Protein AF-A0A257N6X8-F1 (afdb_monomer_lite)

Secondary structure (DSSP, 8-state):
------EEEEE-TTT--EEEEEEETTEEEEEESSHHHHHHHHHHHHHHHHHTT--TT--TT---------------------GGG------

pLDDT: mean 75.34, std 17.33, range [40.25, 95.38]

Radius of gyration: 22.38 Å; chains: 1; bounding box: 27×47×53 Å

Foldseek 3Di:
DDDDQQKDWDQDPVPRDIFIWGADPVGIDDRDPDSVVNVVVVVVVVVVCVVVVVPVPPPPPDPPPPPPDPDDDPPDPDPPPDPPPPPDDDD

Structure (mmCIF, N/CA/C/O backbone):
data_AF-A0A257N6X8-F1
#
_entry.id   AF-A0A257N6X8-F1
#
loop_
_atom_site.group_PDB
_atom_site.id
_atom_site.type_symbol
_atom_site.label_atom_id
_atom_site.label_alt_id
_atom_site.label_comp_id
_atom_site.label_asym_id
_atom_site.label_entity_id
_atom_site.label_seq_id
_atom_site.pdbx_PDB_ins_code
_atom_site.Cartn_x
_atom_site.Cartn_y
_atom_site.Cartn_z
_atom_site.occupancy
_atom_site.B_iso_or_equiv
_atom_site.auth_seq_id
_atom_site.auth_comp_id
_atom_site.auth_asym_id
_atom_site.auth_atom_id
_atom_site.pdbx_PDB_model_num
ATOM 1 N N . MET A 1 1 ? -6.314 5.849 -20.010 1.00 53.34 1 MET A N 1
ATOM 2 C CA . MET A 1 1 ? -5.387 4.927 -19.319 1.00 53.34 1 MET A CA 1
ATOM 3 C C . MET A 1 1 ? -6.126 4.410 -18.099 1.00 53.34 1 MET A C 1
ATOM 5 O O . MET A 1 1 ? -6.666 5.232 -17.377 1.00 53.34 1 MET A O 1
ATOM 9 N N . PHE A 1 2 ? -6.279 3.094 -17.935 1.00 47.25 2 PHE A N 1
ATOM 10 C CA . PHE A 1 2 ? -6.982 2.543 -16.771 1.00 47.25 2 PHE A CA 1
ATOM 11 C C . PHE A 1 2 ? -6.079 2.674 -15.542 1.00 47.25 2 PHE A C 1
ATOM 13 O O . PHE A 1 2 ? -5.025 2.041 -15.480 1.00 47.25 2 PHE A O 1
ATOM 20 N N . GLU A 1 3 ? -6.468 3.519 -14.592 1.00 60.84 3 GLU A N 1
ATOM 21 C CA . GLU A 1 3 ? -5.836 3.580 -13.278 1.00 60.84 3 GLU A CA 1
ATOM 22 C C . GLU A 1 3 ? -6.438 2.479 -12.412 1.00 60.84 3 GLU A C 1
ATOM 24 O O . GLU A 1 3 ? -7.605 2.521 -12.031 1.00 60.84 3 GLU A O 1
ATOM 29 N N . ILE A 1 4 ? -5.648 1.441 -12.155 1.00 75.56 4 ILE A N 1
ATOM 30 C CA . ILE A 1 4 ? -6.006 0.421 -11.172 1.00 75.56 4 ILE A CA 1
ATOM 31 C C . ILE A 1 4 ? -5.681 1.006 -9.800 1.00 75.56 4 ILE A C 1
ATOM 33 O O . ILE A 1 4 ? -4.517 1.339 -9.556 1.00 75.56 4 ILE A O 1
ATOM 37 N N . ASP A 1 5 ? -6.681 1.114 -8.917 1.00 83.38 5 ASP A N 1
ATOM 38 C CA . ASP A 1 5 ? -6.440 1.477 -7.517 1.00 83.38 5 ASP A CA 1
ATOM 39 C C . ASP A 1 5 ? -5.616 0.353 -6.874 1.00 83.38 5 ASP A C 1
ATOM 41 O O . ASP A 1 5 ? -6.065 -0.786 -6.733 1.00 83.38 5 ASP A O 1
ATOM 45 N N . ARG A 1 6 ? -4.354 0.662 -6.569 1.00 91.19 6 ARG A N 1
ATOM 46 C CA . ARG A 1 6 ? -3.413 -0.274 -5.942 1.00 91.19 6 ARG A CA 1
ATOM 47 C C . ARG A 1 6 ? -3.512 -0.244 -4.428 1.00 91.19 6 ARG A C 1
ATOM 49 O O . ARG A 1 6 ? -2.783 -0.984 -3.778 1.00 91.19 6 ARG A O 1
ATOM 56 N N . ILE A 1 7 ? -4.360 0.611 -3.872 1.00 94.75 7 ILE A N 1
ATOM 57 C CA . ILE A 1 7 ? -4.483 0.812 -2.439 1.00 94.75 7 ILE A CA 1
ATOM 58 C C . ILE A 1 7 ? -5.759 0.138 -1.972 1.00 94.75 7 ILE A C 1
ATOM 60 O O . ILE A 1 7 ? -6.839 0.358 -2.514 1.00 94.75 7 ILE A O 1
ATOM 64 N N . PHE A 1 8 ? -5.642 -0.671 -0.932 1.00 94.31 8 PHE A N 1
ATOM 65 C CA . PHE A 1 8 ? -6.774 -1.369 -0.346 1.00 94.31 8 PHE A CA 1
ATOM 66 C C . PHE A 1 8 ? -6.676 -1.343 1.175 1.00 94.31 8 PHE A C 1
ATOM 68 O O . PHE A 1 8 ? -5.638 -1.008 1.746 1.00 94.31 8 PHE A O 1
ATOM 75 N N . CYS A 1 9 ? -7.780 -1.665 1.838 1.00 94.25 9 CYS A N 1
ATOM 76 C CA . CYS A 1 9 ? -7.816 -1.799 3.281 1.00 94.25 9 CYS A CA 1
ATOM 77 C C . CYS A 1 9 ? -8.306 -3.188 3.674 1.00 94.25 9 CYS A C 1
ATOM 79 O O . CYS A 1 9 ? -9.154 -3.781 3.008 1.00 94.25 9 CYS A O 1
ATOM 81 N N . GLN A 1 10 ? -7.746 -3.704 4.759 1.00 93.94 10 GLN A N 1
ATOM 82 C CA . GLN A 1 10 ? -8.109 -4.991 5.325 1.00 93.94 10 GLN A CA 1
ATOM 83 C C . GLN A 1 10 ? -8.271 -4.833 6.831 1.00 93.94 10 GLN A C 1
ATOM 85 O O . GLN A 1 10 ? -7.533 -4.090 7.479 1.00 93.94 10 GLN A O 1
ATOM 90 N N . ARG A 1 11 ? -9.261 -5.526 7.391 1.00 93.25 11 ARG A N 1
ATOM 91 C CA . ARG A 1 11 ? -9.420 -5.603 8.838 1.00 93.25 11 ARG A CA 1
ATOM 92 C C . ARG A 1 11 ? -8.399 -6.586 9.399 1.00 93.25 11 ARG A C 1
ATOM 94 O O . ARG A 1 11 ? -8.303 -7.709 8.915 1.00 93.25 11 ARG A O 1
ATOM 101 N N . CYS A 1 12 ? -7.663 -6.169 10.417 1.00 89.88 12 CYS A N 1
ATOM 102 C CA . CYS A 1 12 ? -6.732 -7.039 11.117 1.00 89.88 12 CYS A CA 1
ATOM 103 C C . CYS A 1 12 ? -7.480 -7.898 12.137 1.00 89.88 12 CYS A C 1
ATOM 105 O O . CYS A 1 12 ? -8.158 -7.368 13.017 1.00 89.88 12 CYS A O 1
ATOM 107 N N . ASP A 1 13 ? -7.327 -9.220 12.062 1.00 90.31 13 ASP A N 1
ATOM 108 C CA . ASP A 1 13 ? -8.016 -10.153 12.967 1.00 90.31 13 ASP A CA 1
ATOM 109 C C . ASP A 1 13 ? -7.521 -10.050 14.418 1.00 90.31 13 ASP A C 1
ATOM 111 O O . ASP A 1 13 ? -8.241 -10.398 15.351 1.00 90.31 13 ASP A O 1
ATOM 115 N N . LYS A 1 14 ? -6.296 -9.546 14.625 1.00 90.19 14 LYS A N 1
ATOM 116 C CA . LYS A 1 14 ? -5.684 -9.411 15.957 1.00 90.19 14 LYS A CA 1
ATOM 117 C C . LYS A 1 14 ? -6.123 -8.145 16.684 1.00 90.19 14 LYS A C 1
ATOM 119 O O . LYS A 1 14 ? -6.410 -8.188 17.874 1.00 90.19 14 LYS A O 1
ATOM 124 N N . THR A 1 15 ? -6.125 -7.011 15.986 1.00 88.56 15 THR A N 1
ATOM 125 C CA . THR A 1 15 ? -6.430 -5.695 16.575 1.00 88.56 15 THR A CA 1
ATOM 126 C C . THR A 1 15 ? -7.879 -5.278 16.336 1.00 88.56 15 THR A C 1
ATOM 128 O O . THR A 1 15 ? -8.387 -4.385 17.008 1.00 88.56 15 THR A O 1
ATOM 131 N N . GLY A 1 16 ? -8.553 -5.901 15.367 1.00 90.94 16 GLY A N 1
ATOM 132 C CA . GLY A 1 16 ? -9.890 -5.532 14.918 1.00 90.94 16 GLY A CA 1
ATOM 133 C C . GLY A 1 16 ? -9.944 -4.225 14.123 1.00 90.94 16 GLY A C 1
ATOM 134 O O . GLY A 1 16 ? -11.042 -3.839 13.709 1.00 90.94 16 GLY A O 1
ATOM 135 N N . LEU A 1 17 ? -8.805 -3.557 13.909 1.00 89.81 17 LEU A N 1
ATOM 136 C CA . LEU A 1 17 ? -8.705 -2.260 13.244 1.00 89.81 17 LEU A CA 1
ATOM 137 C C . LEU A 1 17 ? -8.621 -2.407 11.722 1.00 89.81 17 LEU A C 1
ATOM 139 O O . LEU A 1 17 ? -8.179 -3.431 11.201 1.00 89.81 17 LEU A O 1
ATOM 143 N N . MET A 1 18 ? -9.055 -1.362 11.016 1.00 92.88 18 MET A N 1
ATOM 144 C CA . MET A 1 18 ? -8.873 -1.244 9.570 1.00 92.88 18 MET A CA 1
ATOM 145 C C . MET A 1 18 ? -7.463 -0.743 9.274 1.00 92.88 18 MET A C 1
ATOM 147 O O . MET A 1 18 ? -7.094 0.358 9.680 1.00 92.88 18 MET A O 1
ATOM 151 N N . GLU A 1 19 ? -6.702 -1.540 8.540 1.00 94.38 19 GLU A N 1
ATOM 152 C CA . GLU A 1 19 ? -5.332 -1.246 8.137 1.00 94.38 19 GLU A CA 1
ATOM 153 C C . GLU A 1 19 ? -5.272 -1.033 6.625 1.00 94.38 19 GLU A C 1
ATOM 155 O O . GLU A 1 19 ? -6.027 -1.645 5.865 1.00 94.38 19 GLU A O 1
ATOM 160 N N . TRP A 1 20 ? -4.385 -0.144 6.184 1.00 95.38 20 TRP A N 1
ATOM 161 C CA . TRP A 1 20 ? -4.216 0.196 4.775 1.00 95.38 20 TRP A CA 1
ATOM 162 C C . TRP A 1 20 ? -2.974 -0.457 4.190 1.00 95.38 20 TRP A C 1
ATOM 164 O O . TRP A 1 20 ? -1.942 -0.559 4.845 1.00 95.38 20 TRP A O 1
ATOM 174 N N . TYR A 1 21 ? -3.066 -0.854 2.932 1.00 95.19 21 TYR A N 1
ATOM 175 C CA . TYR A 1 21 ? -2.024 -1.567 2.212 1.00 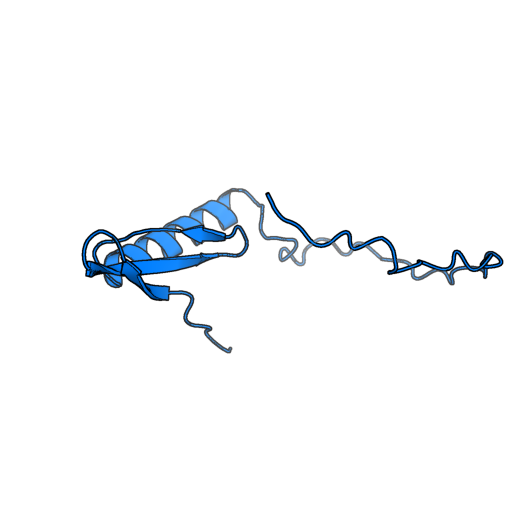95.19 21 TYR A CA 1
ATOM 176 C C . TYR A 1 21 ? -1.950 -1.053 0.779 1.00 95.19 21 TYR A C 1
ATOM 178 O O . TYR A 1 21 ? -2.940 -0.544 0.246 1.00 95.19 21 TYR A O 1
ATOM 186 N N . PHE A 1 22 ? -0.800 -1.222 0.131 1.00 95.00 22 PHE A N 1
ATOM 187 C CA . PHE A 1 22 ? -0.712 -1.083 -1.319 1.00 95.00 22 PHE A CA 1
ATOM 188 C C . PHE A 1 22 ? -0.149 -2.347 -1.966 1.00 95.00 22 PHE A C 1
ATOM 190 O O . PHE A 1 22 ? 0.684 -3.047 -1.394 1.00 95.00 22 PHE A O 1
ATOM 197 N N . ASN A 1 23 ? -0.618 -2.638 -3.175 1.00 92.88 23 ASN A N 1
ATOM 198 C CA . ASN A 1 23 ? -0.176 -3.758 -3.988 1.00 92.88 23 ASN A CA 1
ATOM 199 C C . ASN A 1 23 ? 0.820 -3.272 -5.049 1.00 92.88 23 ASN A C 1
ATOM 201 O O . ASN A 1 23 ? 0.483 -2.460 -5.917 1.00 92.88 23 ASN A O 1
ATOM 205 N N . ALA A 1 24 ? 2.044 -3.779 -4.986 1.00 89.81 24 ALA A N 1
ATOM 206 C CA . ALA A 1 24 ? 3.058 -3.607 -6.014 1.00 89.81 24 ALA A CA 1
ATOM 207 C C . ALA A 1 24 ? 3.393 -4.962 -6.653 1.00 89.81 24 ALA A C 1
ATOM 209 O O . ALA A 1 24 ? 2.942 -6.016 -6.212 1.00 89.81 24 ALA A O 1
ATOM 210 N N . ARG A 1 25 ? 4.187 -4.955 -7.727 1.00 83.62 25 ARG A N 1
ATOM 211 C CA . ARG A 1 25 ? 4.543 -6.193 -8.443 1.00 83.62 25 ARG A CA 1
ATOM 212 C C . ARG A 1 25 ? 5.299 -7.173 -7.540 1.00 83.62 25 ARG A C 1
ATOM 214 O O . ARG A 1 25 ? 5.198 -8.382 -7.709 1.00 83.62 25 ARG A O 1
ATOM 221 N N . GLU A 1 26 ? 6.066 -6.628 -6.612 1.00 85.81 26 GLU A N 1
ATOM 222 C CA . GLU A 1 26 ? 6.910 -7.328 -5.656 1.00 85.81 26 GLU A CA 1
ATOM 223 C C . GLU A 1 26 ? 6.114 -7.909 -4.486 1.00 85.81 26 GLU A C 1
ATOM 225 O O . GLU A 1 26 ? 6.634 -8.743 -3.751 1.00 85.81 26 GLU A O 1
ATOM 230 N N . GLY A 1 27 ? 4.858 -7.487 -4.324 1.00 91.25 27 GLY A N 1
ATOM 231 C CA . GLY A 1 27 ? 3.969 -7.955 -3.277 1.00 91.25 27 GLY A CA 1
ATOM 232 C C . GLY A 1 27 ? 3.157 -6.834 -2.639 1.00 91.25 27 GLY A C 1
ATOM 233 O O . GLY A 1 27 ? 3.088 -5.703 -3.125 1.00 91.25 27 GLY A O 1
ATOM 234 N N . ILE A 1 28 ? 2.532 -7.185 -1.521 1.00 94.50 28 ILE A N 1
ATOM 235 C CA . ILE A 1 28 ? 1.712 -6.287 -0.712 1.00 94.50 28 ILE A CA 1
ATOM 236 C C . ILE A 1 28 ? 2.592 -5.628 0.351 1.00 94.50 28 ILE A C 1
ATOM 238 O O . ILE A 1 28 ? 3.334 -6.310 1.057 1.00 94.50 28 ILE A O 1
ATOM 242 N N . PHE A 1 29 ? 2.465 -4.311 0.490 1.00 94.25 29 PHE A N 1
ATOM 243 C CA . PHE A 1 29 ? 3.181 -3.503 1.473 1.00 94.25 29 PHE A CA 1
ATOM 244 C C . PHE A 1 29 ? 2.204 -2.855 2.458 1.00 94.25 29 PHE A C 1
ATOM 246 O O . PHE A 1 29 ? 1.111 -2.430 2.076 1.00 94.25 29 PHE A O 1
ATOM 253 N N . GLY A 1 30 ? 2.609 -2.781 3.725 1.00 93.00 30 GLY A N 1
ATOM 254 C CA . GLY A 1 30 ? 1.811 -2.292 4.850 1.00 93.00 30 GLY A CA 1
ATOM 255 C C . GLY A 1 30 ? 2.075 -3.119 6.117 1.00 93.00 30 GLY A C 1
ATOM 256 O O . GLY A 1 30 ? 2.993 -3.946 6.116 1.00 93.00 30 GLY A O 1
ATOM 257 N N . PRO A 1 31 ? 1.291 -2.930 7.191 1.00 93.50 31 PRO A N 1
ATOM 258 C CA . PRO A 1 31 ? 0.125 -2.047 7.295 1.00 93.50 31 PRO A CA 1
ATOM 259 C C . PRO A 1 31 ? 0.474 -0.563 7.474 1.00 93.50 31 PRO A C 1
ATOM 261 O O . PRO A 1 31 ? 1.432 -0.201 8.153 1.00 93.50 31 PRO A O 1
ATOM 264 N N . TYR A 1 32 ? -0.369 0.304 6.919 1.00 93.69 32 TYR A N 1
ATOM 265 C CA . TYR A 1 32 ? -0.344 1.753 7.094 1.00 93.69 32 TYR A CA 1
ATOM 266 C C . TYR A 1 32 ? -1.574 2.227 7.865 1.00 93.69 32 TYR A C 1
ATOM 268 O O . TYR A 1 32 ? -2.671 1.680 7.740 1.00 93.69 32 TYR A O 1
ATOM 276 N N . VAL A 1 33 ? -1.400 3.305 8.630 1.00 90.06 33 VAL A N 1
ATOM 277 C CA . VAL A 1 33 ? -2.456 3.865 9.490 1.00 90.06 33 VAL A CA 1
ATOM 278 C C . VAL A 1 33 ? -3.588 4.498 8.673 1.00 90.06 33 VAL A C 1
ATOM 280 O O . VAL A 1 33 ? -4.741 4.493 9.091 1.00 90.06 33 VAL A O 1
ATOM 283 N N . SER A 1 34 ? -3.284 5.054 7.497 1.00 93.50 34 SER A N 1
ATOM 284 C CA . SER A 1 34 ? -4.268 5.754 6.664 1.00 93.50 34 SER A CA 1
ATOM 285 C C . SER A 1 34 ? -4.033 5.534 5.173 1.00 93.50 34 SER A C 1
ATOM 287 O O . SER A 1 34 ? -2.900 5.298 4.745 1.00 93.50 34 SER A O 1
ATOM 289 N N . LYS A 1 35 ? -5.097 5.710 4.372 1.00 92.56 35 LYS A N 1
ATOM 290 C CA . LYS A 1 35 ? -5.025 5.675 2.902 1.00 92.56 35 LYS A CA 1
ATOM 291 C C . LYS A 1 35 ? -3.969 6.645 2.369 1.00 92.56 35 LYS A C 1
ATOM 293 O O . LYS A 1 35 ? -3.186 6.276 1.507 1.00 92.56 35 LYS A O 1
ATOM 298 N N . ILE A 1 36 ? -3.910 7.856 2.930 1.00 94.06 36 ILE A N 1
ATOM 299 C CA . ILE A 1 36 ? -2.975 8.915 2.518 1.00 94.06 36 ILE A CA 1
ATOM 300 C C . ILE A 1 36 ? -1.522 8.467 2.706 1.00 94.06 36 ILE A C 1
ATOM 302 O O . ILE A 1 36 ? -0.676 8.736 1.857 1.00 94.06 36 ILE A O 1
ATOM 306 N N . MET A 1 37 ? -1.227 7.774 3.807 1.00 93.69 37 MET A N 1
ATOM 307 C CA . MET A 1 37 ? 0.117 7.265 4.071 1.00 93.69 37 MET A CA 1
ATOM 308 C C . MET A 1 37 ? 0.494 6.155 3.083 1.00 93.69 37 MET A C 1
ATOM 310 O O . MET A 1 37 ? 1.575 6.207 2.508 1.00 93.69 37 MET A O 1
ATOM 314 N N . ALA A 1 38 ? -0.425 5.221 2.815 1.00 93.75 38 ALA A N 1
ATOM 315 C CA . ALA A 1 38 ? -0.222 4.179 1.808 1.00 93.75 38 ALA A CA 1
ATOM 316 C C . ALA A 1 38 ? -0.020 4.760 0.394 1.00 93.75 38 ALA A C 1
ATOM 318 O O . ALA A 1 38 ? 0.830 4.274 -0.347 1.00 93.75 38 ALA A O 1
ATOM 319 N N . SER A 1 39 ? -0.749 5.826 0.033 1.00 93.00 39 SER A N 1
ATOM 320 C CA . SER A 1 39 ? -0.568 6.548 -1.236 1.00 93.00 39 SER A CA 1
ATOM 321 C C . SER A 1 39 ? 0.824 7.159 -1.362 1.00 93.00 39 SER A C 1
ATOM 323 O O . SER A 1 39 ? 1.496 6.932 -2.364 1.00 93.00 39 SER A O 1
ATOM 325 N N . LYS A 1 40 ? 1.276 7.894 -0.340 1.00 94.81 40 LYS A N 1
ATOM 326 C CA . LYS A 1 40 ? 2.599 8.535 -0.351 1.00 94.81 40 LYS A CA 1
ATOM 327 C C . LYS A 1 40 ? 3.728 7.512 -0.444 1.00 94.81 40 LYS A C 1
ATOM 329 O O . LYS A 1 40 ? 4.669 7.702 -1.204 1.00 94.81 40 LYS A O 1
ATOM 334 N N . GLU A 1 41 ? 3.626 6.415 0.300 1.00 93.81 41 GLU A N 1
ATOM 335 C CA . GLU A 1 41 ? 4.626 5.345 0.250 1.00 93.81 41 GLU A CA 1
ATOM 336 C C . GLU A 1 41 ? 4.646 4.641 -1.111 1.00 93.81 41 GLU A C 1
ATOM 338 O O . GLU A 1 41 ? 5.720 4.331 -1.623 1.00 93.81 41 GLU A O 1
ATOM 343 N N . LEU A 1 42 ? 3.485 4.455 -1.750 1.00 92.00 42 LEU A N 1
ATOM 344 C CA . LEU A 1 42 ? 3.413 3.938 -3.116 1.00 92.00 42 LEU A CA 1
ATOM 345 C C . LEU A 1 42 ? 4.095 4.880 -4.123 1.00 92.00 42 LEU A C 1
ATOM 347 O O . LEU A 1 42 ? 4.821 4.405 -4.996 1.00 92.00 42 LEU A O 1
ATOM 351 N N . GLU A 1 43 ? 3.895 6.194 -4.012 1.00 91.81 43 GLU A N 1
ATOM 352 C CA . GLU A 1 43 ? 4.560 7.189 -4.870 1.00 91.81 43 GLU A CA 1
ATOM 353 C C . GLU A 1 43 ? 6.085 7.128 -4.714 1.00 91.81 43 GLU A C 1
ATOM 355 O O . GLU A 1 43 ? 6.803 6.958 -5.703 1.00 91.81 43 GLU A O 1
ATOM 360 N N . VAL A 1 44 ? 6.576 7.145 -3.470 1.00 92.56 44 VAL A N 1
ATOM 361 C CA . VAL A 1 44 ? 8.010 7.021 -3.156 1.00 92.56 44 VAL A CA 1
ATOM 362 C C . VAL A 1 44 ? 8.577 5.692 -3.661 1.00 92.56 44 VAL A C 1
ATOM 364 O O . VAL A 1 44 ? 9.692 5.642 -4.186 1.00 92.56 44 VAL A O 1
ATOM 367 N N . PHE A 1 45 ? 7.819 4.601 -3.533 1.00 90.19 45 PHE A N 1
ATOM 368 C CA 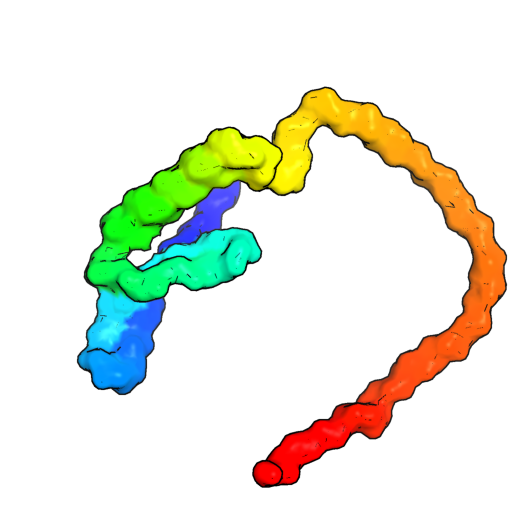. PHE A 1 45 ? 8.219 3.292 -4.041 1.00 90.19 45 PHE A CA 1
ATOM 369 C C . PHE A 1 45 ? 8.387 3.307 -5.565 1.00 90.19 45 PHE A C 1
ATOM 371 O O . PHE A 1 45 ? 9.391 2.814 -6.084 1.00 90.19 45 PHE A O 1
ATOM 378 N N . VAL A 1 46 ? 7.435 3.907 -6.285 1.00 87.56 46 VAL A N 1
ATOM 379 C CA . VAL A 1 46 ? 7.492 4.048 -7.746 1.00 87.56 46 VAL A CA 1
ATOM 380 C C . VAL A 1 46 ? 8.688 4.899 -8.170 1.00 87.56 46 VAL A C 1
ATOM 382 O O . VAL A 1 46 ? 9.408 4.510 -9.089 1.00 87.56 46 VAL A O 1
ATOM 385 N N . GLU A 1 47 ? 8.938 6.028 -7.508 1.00 88.56 47 GLU A N 1
ATOM 386 C CA . GLU A 1 47 ? 10.098 6.879 -7.797 1.00 88.56 47 GLU A CA 1
ATOM 387 C C . GLU A 1 47 ? 11.420 6.144 -7.574 1.00 88.56 47 GLU A C 1
ATOM 389 O O . GLU A 1 47 ? 12.298 6.164 -8.440 1.00 88.56 47 GLU A O 1
ATOM 394 N N . ARG A 1 48 ? 11.545 5.421 -6.454 1.00 87.62 48 ARG A N 1
ATOM 395 C CA . ARG A 1 48 ? 12.740 4.627 -6.150 1.00 87.62 48 ARG A CA 1
ATOM 396 C C . ARG A 1 48 ? 12.994 3.561 -7.214 1.00 87.62 48 ARG A C 1
ATOM 398 O O . ARG A 1 48 ? 14.134 3.388 -7.637 1.00 87.62 48 ARG A O 1
ATOM 405 N N . ARG A 1 49 ? 11.946 2.869 -7.670 1.00 82.56 49 ARG A N 1
ATOM 406 C CA . ARG A 1 49 ? 12.060 1.836 -8.712 1.00 82.56 49 ARG A CA 1
ATOM 407 C C . ARG A 1 49 ? 12.478 2.405 -10.064 1.00 82.56 49 ARG A C 1
ATOM 409 O O . ARG A 1 49 ? 13.345 1.817 -10.704 1.00 82.56 49 ARG A O 1
ATOM 416 N N . LYS A 1 50 ? 11.952 3.575 -10.445 1.00 82.00 50 LYS A N 1
ATOM 417 C CA . LYS A 1 50 ? 12.405 4.308 -11.641 1.00 82.00 50 LYS A CA 1
ATOM 418 C C . LYS A 1 50 ? 13.893 4.660 -11.554 1.00 82.00 50 LYS A C 1
ATOM 420 O O . LYS A 1 50 ? 14.634 4.427 -12.500 1.00 82.00 50 LYS A O 1
ATOM 425 N N . LEU A 1 51 ? 14.343 5.165 -10.402 1.00 82.19 51 LEU A N 1
ATOM 426 C CA . LEU A 1 51 ? 15.750 5.516 -10.158 1.00 82.19 51 LEU A CA 1
ATOM 427 C C . LEU A 1 51 ? 16.691 4.308 -10.211 1.00 82.19 51 LEU A C 1
ATOM 429 O O . LEU A 1 51 ? 17.812 4.426 -10.692 1.00 82.19 51 LEU A O 1
ATOM 433 N N . SER A 1 52 ? 16.252 3.144 -9.729 1.00 79.12 52 SER A N 1
ATOM 434 C CA . SER A 1 52 ? 17.060 1.919 -9.760 1.00 79.12 52 SER A CA 1
ATOM 435 C C . SER A 1 52 ? 17.229 1.316 -11.162 1.00 79.12 52 SER A C 1
ATOM 437 O O . SER A 1 52 ? 17.942 0.325 -11.297 1.00 79.12 52 SER A O 1
ATOM 439 N N . GLY A 1 53 ? 16.594 1.873 -12.203 1.00 66.50 53 GLY A N 1
ATOM 440 C CA . GLY A 1 53 ? 16.658 1.336 -13.569 1.00 66.50 53 GLY A CA 1
ATOM 441 C C . GLY A 1 53 ? 15.960 -0.018 -13.729 1.00 66.50 53 GLY A C 1
ATOM 442 O O . GLY A 1 53 ? 16.050 -0.654 -14.778 1.00 66.50 53 GLY A O 1
ATOM 443 N N . ASP A 1 54 ? 15.235 -0.456 -12.700 1.00 63.72 54 ASP A N 1
ATOM 444 C CA . ASP A 1 54 ? 14.443 -1.680 -12.690 1.00 63.72 54 ASP A CA 1
ATOM 445 C C . ASP A 1 54 ? 13.043 -1.371 -13.238 1.00 63.72 54 ASP A C 1
ATOM 447 O O . ASP A 1 54 ? 12.013 -1.648 -12.624 1.00 63.72 54 ASP A O 1
ATOM 451 N N . ASP A 1 55 ? 13.001 -0.734 -14.412 1.00 59.66 55 ASP A N 1
ATOM 452 C CA . ASP A 1 55 ? 11.759 -0.306 -15.063 1.00 59.66 55 ASP A CA 1
ATOM 453 C C . ASP A 1 55 ? 11.082 -1.466 -15.815 1.00 59.66 55 ASP A C 1
ATOM 455 O O . ASP A 1 55 ? 10.313 -1.280 -16.7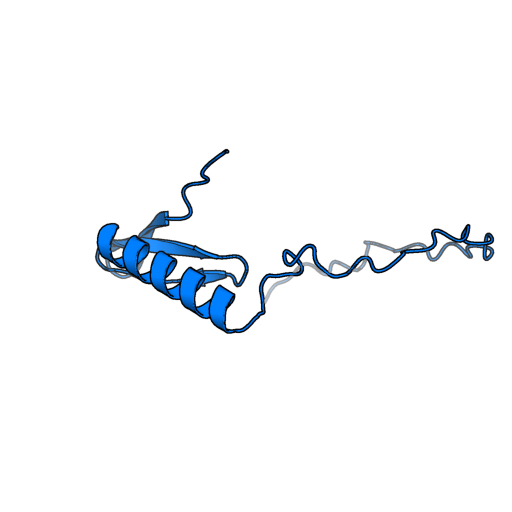59 1.00 59.66 55 ASP A O 1
ATOM 459 N N . ALA A 1 56 ? 11.407 -2.706 -15.425 1.00 57.22 56 ALA A N 1
ATOM 460 C CA . ALA A 1 56 ? 10.845 -3.936 -15.968 1.00 57.22 56 ALA A CA 1
ATOM 461 C C . ALA A 1 56 ? 10.874 -4.035 -17.510 1.00 57.22 56 ALA A C 1
ATOM 463 O O . ALA A 1 56 ? 10.035 -4.722 -18.097 1.00 57.22 56 ALA A O 1
ATOM 464 N N . GLY A 1 57 ? 11.821 -3.359 -18.170 1.00 56.09 57 GLY A N 1
ATOM 465 C CA . GLY A 1 57 ? 11.939 -3.327 -19.630 1.00 56.09 57 GLY A CA 1
ATOM 466 C C . GLY A 1 57 ? 11.049 -2.298 -20.340 1.00 56.09 57 GLY A C 1
ATOM 467 O O . GLY A 1 57 ? 10.787 -2.461 -21.528 1.00 56.09 57 GLY A O 1
ATOM 468 N N . ARG A 1 58 ? 10.570 -1.256 -19.645 1.00 58.59 58 ARG A N 1
ATOM 469 C CA . ARG A 1 58 ? 9.789 -0.158 -20.250 1.00 58.59 58 ARG A CA 1
ATOM 470 C C . ARG A 1 58 ? 10.616 0.954 -20.883 1.00 58.59 58 ARG A C 1
ATOM 472 O O . ARG A 1 58 ? 10.046 1.767 -21.611 1.00 58.59 58 ARG A O 1
ATOM 479 N N . ASP A 1 59 ? 11.933 0.937 -20.709 1.00 54.56 59 ASP A N 1
ATOM 480 C CA . ASP A 1 59 ? 12.824 1.717 -21.562 1.00 54.56 59 ASP A CA 1
ATOM 481 C C . ASP A 1 59 ? 12.763 1.156 -22.990 1.00 54.56 59 ASP A C 1
ATOM 483 O O . ASP A 1 59 ? 13.418 0.171 -23.336 1.00 54.56 59 ASP A O 1
ATOM 487 N N . GLY A 1 60 ? 11.964 1.807 -23.839 1.00 55.41 60 GLY A N 1
ATOM 488 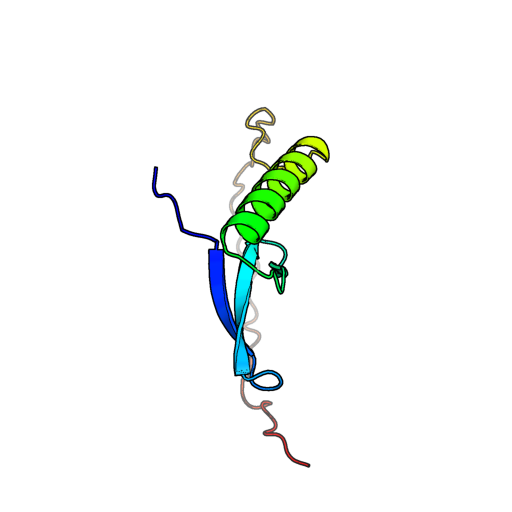C CA . GLY A 1 60 ? 11.777 1.488 -25.259 1.00 55.41 60 GLY A CA 1
ATOM 489 C C . GLY A 1 60 ? 13.025 1.679 -26.133 1.00 55.41 60 GLY A C 1
ATOM 490 O O . GLY A 1 60 ? 12.921 1.698 -27.355 1.00 55.41 60 GLY A O 1
ATOM 491 N N . THR A 1 61 ? 14.208 1.832 -25.538 1.00 55.78 61 THR A N 1
ATOM 492 C CA . THR A 1 61 ? 15.448 2.214 -26.227 1.00 55.78 61 THR A CA 1
ATOM 493 C C . THR A 1 61 ? 16.305 1.019 -26.644 1.00 55.78 61 THR A C 1
ATOM 495 O O . THR A 1 61 ? 17.372 1.196 -27.228 1.00 55.78 61 THR A O 1
ATOM 498 N N . LYS A 1 62 ? 15.872 -0.221 -26.389 1.00 56.22 62 LYS A N 1
ATOM 499 C CA . LYS A 1 62 ? 16.596 -1.418 -26.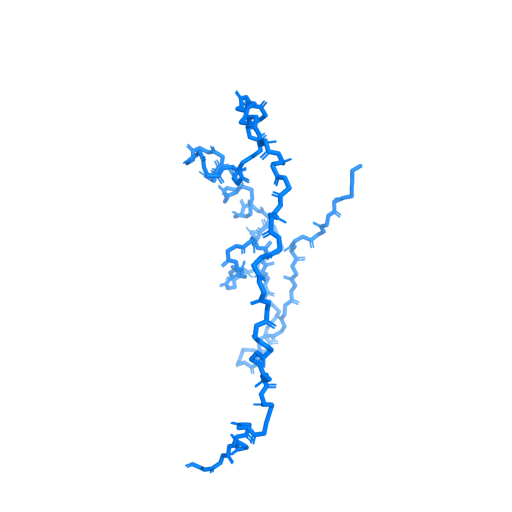841 1.00 56.22 62 LYS A CA 1
ATOM 500 C C . LYS A 1 62 ? 15.737 -2.210 -27.815 1.00 56.22 62 LYS A C 1
ATOM 502 O O . LYS A 1 62 ? 15.006 -3.115 -27.425 1.00 56.22 62 LYS A O 1
ATOM 507 N N . ASN A 1 63 ? 15.885 -1.893 -29.101 1.00 56.78 63 ASN A N 1
ATOM 508 C CA . ASN A 1 63 ? 15.460 -2.745 -30.211 1.00 56.78 63 ASN A CA 1
ATOM 509 C C . ASN A 1 63 ? 16.286 -4.044 -30.203 1.00 56.78 63 ASN A C 1
ATOM 511 O O . ASN A 1 63 ? 17.139 -4.256 -31.064 1.00 56.78 63 ASN A O 1
ATOM 515 N N . ASN A 1 64 ? 16.073 -4.918 -29.218 1.00 56.97 64 ASN A N 1
ATOM 516 C CA . ASN A 1 64 ? 16.568 -6.281 -29.298 1.00 56.97 64 ASN A CA 1
ATOM 517 C C . ASN A 1 64 ? 15.713 -6.983 -30.348 1.00 56.97 64 ASN A C 1
ATOM 519 O O . ASN A 1 64 ? 14.561 -7.341 -30.108 1.00 56.97 64 ASN A O 1
ATOM 523 N N . LYS A 1 65 ? 16.279 -7.097 -31.550 1.00 58.62 65 LYS A N 1
ATOM 524 C CA . LYS A 1 65 ? 15.716 -7.792 -32.704 1.00 58.62 65 LYS A CA 1
ATOM 525 C C . LYS A 1 65 ? 15.566 -9.274 -32.344 1.00 58.62 65 LYS A C 1
ATOM 527 O O . LYS A 1 65 ? 16.445 -10.080 -32.635 1.00 58.62 65 LYS A O 1
ATOM 532 N N . LEU A 1 66 ? 14.474 -9.616 -31.660 1.00 58.97 66 LEU A N 1
ATOM 533 C CA . LEU A 1 66 ? 14.053 -10.991 -31.420 1.00 58.97 66 LEU A CA 1
ATOM 534 C C . LEU A 1 66 ? 13.777 -11.609 -32.789 1.00 58.97 66 LEU A C 1
ATOM 536 O O . LEU A 1 66 ? 12.755 -11.349 -33.421 1.00 58.97 66 LEU A O 1
ATOM 540 N N . THR A 1 67 ? 14.746 -12.364 -33.289 1.00 65.69 67 THR A N 1
ATOM 541 C CA . THR A 1 67 ? 14.567 -13.157 -34.496 1.00 65.69 67 THR A CA 1
ATOM 542 C C . THR A 1 67 ? 13.755 -14.379 -34.100 1.00 65.69 67 THR A C 1
ATOM 544 O O . THR A 1 67 ? 14.218 -15.250 -33.370 1.00 65.69 67 THR A O 1
ATOM 547 N N . LEU A 1 68 ? 12.497 -14.412 -34.536 1.00 62.44 68 LEU A N 1
ATOM 548 C CA . LEU A 1 68 ? 11.655 -15.599 -34.449 1.00 62.44 68 LEU A CA 1
ATOM 549 C C . LEU A 1 68 ? 12.151 -16.596 -35.502 1.00 62.44 68 LEU A C 1
ATOM 551 O O . LEU A 1 68 ? 11.603 -16.676 -36.599 1.00 62.44 68 LEU A O 1
ATOM 555 N N . ALA A 1 69 ? 13.239 -17.304 -35.205 1.00 66.19 69 ALA A N 1
ATOM 556 C CA . ALA A 1 69 ? 13.581 -18.489 -35.975 1.00 66.19 69 ALA A CA 1
ATOM 557 C C . ALA A 1 69 ? 12.532 -19.575 -35.662 1.00 66.19 69 ALA A C 1
ATOM 559 O O . ALA A 1 69 ? 12.206 -19.771 -34.486 1.00 66.19 69 ALA A O 1
ATOM 560 N N . PRO A 1 70 ? 11.969 -20.261 -36.674 1.00 65.94 70 PRO A N 1
ATOM 561 C CA . PRO A 1 70 ? 11.077 -21.387 -36.448 1.00 65.94 70 PRO A CA 1
ATOM 562 C C . PRO A 1 70 ? 11.778 -22.431 -35.579 1.00 65.94 70 PRO A C 1
ATOM 564 O O . PRO A 1 70 ? 12.904 -22.830 -35.868 1.00 65.94 70 PRO A O 1
ATOM 567 N N . ILE A 1 71 ? 11.115 -22.866 -34.510 1.00 68.88 71 ILE A N 1
ATOM 568 C CA . ILE A 1 71 ? 11.567 -24.014 -33.728 1.00 68.88 71 ILE A CA 1
ATOM 569 C C . ILE A 1 71 ? 11.419 -25.228 -34.642 1.00 68.88 71 ILE A C 1
ATOM 571 O O . ILE A 1 71 ? 10.302 -25.663 -34.923 1.00 68.88 71 ILE A O 1
ATOM 575 N N . GLU A 1 72 ? 12.535 -25.750 -35.148 1.00 67.31 72 GLU A N 1
ATOM 576 C CA . GLU A 1 72 ? 12.523 -27.047 -35.811 1.00 67.31 72 GLU A CA 1
ATOM 577 C C . GLU A 1 72 ? 11.997 -28.077 -34.811 1.00 67.31 72 GLU A C 1
ATOM 579 O O . GLU A 1 72 ? 12.444 -28.142 -33.664 1.00 67.31 72 GLU A O 1
ATOM 584 N N . HIS A 1 73 ? 10.982 -28.829 -35.238 1.00 58.56 73 HIS A N 1
ATOM 585 C CA . HIS A 1 73 ? 10.289 -29.832 -34.444 1.00 58.56 73 HIS A CA 1
ATOM 586 C C . HIS A 1 73 ? 11.272 -30.889 -33.916 1.00 58.56 73 HIS A C 1
ATOM 588 O O . HIS A 1 73 ? 11.489 -31.931 -34.536 1.00 58.56 73 HIS A O 1
ATOM 594 N N . ALA A 1 74 ? 11.840 -30.651 -32.736 1.00 58.09 74 ALA A N 1
ATOM 595 C CA . ALA A 1 74 ? 12.421 -31.709 -31.936 1.00 58.09 74 ALA A CA 1
ATOM 596 C C . ALA A 1 74 ? 11.273 -32.643 -31.541 1.00 58.09 74 ALA A C 1
ATOM 598 O O . ALA A 1 74 ? 10.298 -32.217 -30.919 1.00 58.09 74 ALA A O 1
ATOM 599 N N . LYS A 1 75 ? 11.364 -33.901 -31.984 1.00 58.88 75 LYS A N 1
ATOM 600 C CA . LYS A 1 75 ? 10.403 -34.973 -31.714 1.00 58.88 75 LYS A CA 1
ATOM 601 C C . LYS A 1 75 ? 10.097 -35.000 -30.216 1.00 58.88 75 LYS A C 1
ATOM 603 O O . LYS A 1 75 ? 10.942 -35.382 -29.412 1.00 58.88 75 LYS A O 1
ATOM 608 N N . THR A 1 76 ? 8.903 -34.554 -29.853 1.00 55.72 76 THR A N 1
ATOM 609 C CA . THR A 1 76 ? 8.390 -34.596 -28.490 1.00 55.72 76 THR A CA 1
ATOM 610 C C . THR A 1 76 ? 8.110 -36.047 -28.128 1.00 55.72 76 THR A C 1
ATOM 612 O O . THR A 1 76 ? 7.061 -36.595 -28.460 1.00 55.72 76 THR A O 1
ATOM 615 N N . GLU A 1 77 ? 9.041 -36.681 -27.420 1.00 60.88 77 GLU A N 1
ATOM 616 C CA . GLU A 1 77 ? 8.665 -37.768 -26.526 1.00 60.88 77 GLU A CA 1
ATOM 617 C C . GLU A 1 77 ? 7.759 -37.155 -25.454 1.00 60.88 77 GLU A C 1
ATOM 619 O O . GLU A 1 77 ? 8.156 -36.269 -24.694 1.00 60.88 77 GLU A O 1
ATOM 624 N N . ALA A 1 78 ? 6.486 -37.542 -25.486 1.00 56.56 78 ALA A N 1
ATOM 625 C CA . ALA A 1 78 ? 5.466 -37.041 -24.586 1.00 56.56 78 ALA A CA 1
ATOM 626 C C . ALA A 1 78 ? 5.793 -37.476 -23.153 1.00 56.56 78 ALA A C 1
ATOM 628 O O . ALA A 1 78 ? 5.477 -38.590 -22.737 1.00 56.56 78 ALA A O 1
ATOM 629 N N . VAL A 1 79 ? 6.412 -36.587 -22.380 1.00 59.62 79 VAL A N 1
ATOM 630 C CA . VAL A 1 79 ? 6.500 -36.758 -20.932 1.00 59.62 79 VAL A CA 1
ATOM 631 C C . VAL A 1 79 ? 5.103 -36.489 -20.376 1.00 59.62 79 VAL A C 1
ATOM 633 O O . VAL A 1 79 ? 4.701 -35.342 -20.183 1.00 59.62 79 VAL A O 1
ATOM 636 N N . PHE A 1 80 ? 4.325 -37.556 -20.186 1.00 55.16 80 PHE A N 1
ATOM 637 C CA . PHE A 1 80 ? 3.048 -37.502 -19.482 1.00 55.16 80 PHE A CA 1
ATOM 638 C C . PHE A 1 80 ? 3.293 -36.964 -18.068 1.00 55.16 80 PHE A C 1
ATOM 640 O O . PHE A 1 80 ? 3.879 -37.631 -17.215 1.00 55.16 80 PHE A O 1
ATOM 647 N N . PHE A 1 81 ? 2.863 -35.728 -17.827 1.00 56.12 81 PHE A N 1
ATOM 648 C CA . PHE A 1 81 ? 2.878 -35.121 -16.506 1.00 56.12 81 PHE A CA 1
ATOM 649 C C . PHE A 1 81 ? 1.720 -35.708 -15.689 1.00 56.12 81 PHE A C 1
ATOM 651 O O . PHE A 1 81 ? 0.567 -35.296 -15.824 1.00 56.12 81 PHE A O 1
ATOM 658 N N . ASP A 1 82 ? 2.021 -36.724 -14.882 1.00 58.81 82 ASP A N 1
ATOM 659 C CA . ASP A 1 82 ? 1.039 -37.419 -14.053 1.00 58.81 82 ASP A CA 1
ATOM 660 C C . ASP A 1 82 ? 0.697 -36.590 -12.800 1.00 58.81 82 ASP A C 1
ATOM 662 O O . ASP A 1 82 ? 1.507 -36.412 -11.885 1.00 58.81 82 ASP A O 1
ATOM 666 N N . PHE A 1 83 ? -0.533 -36.072 -12.750 1.00 56.72 83 PHE A N 1
ATOM 667 C CA . PHE A 1 83 ? -1.064 -35.291 -11.628 1.00 56.72 83 PHE A CA 1
ATOM 668 C C . PHE A 1 83 ? -1.333 -36.129 -10.358 1.00 56.72 83 PHE A C 1
ATOM 670 O O . PHE A 1 83 ? -1.690 -35.562 -9.320 1.00 56.72 83 PHE A O 1
ATOM 677 N N . SER A 1 84 ? -1.133 -37.454 -10.387 1.00 57.41 84 SER A N 1
ATOM 678 C CA . SER A 1 84 ? -1.501 -38.368 -9.290 1.00 57.41 84 SER A CA 1
ATOM 679 C C . SER A 1 84 ? -0.626 -38.278 -8.032 1.00 57.41 84 SER A C 1
ATOM 681 O O . SER A 1 84 ? -0.919 -38.938 -7.037 1.00 57.41 84 SER A O 1
ATOM 683 N N . LYS A 1 85 ? 0.422 -37.441 -8.002 1.00 54.94 85 LYS A N 1
ATOM 684 C CA . LYS A 1 85 ? 1.261 -37.247 -6.800 1.00 54.94 85 LYS A CA 1
ATOM 685 C C . LYS A 1 85 ? 0.864 -36.060 -5.917 1.00 54.94 85 LYS A C 1
ATOM 687 O O . LYS A 1 85 ? 1.662 -35.618 -5.093 1.00 54.94 85 LYS A O 1
ATOM 692 N N . ARG A 1 86 ? -0.385 -35.582 -5.988 1.00 58.56 86 ARG A N 1
ATOM 693 C CA . ARG A 1 86 ? -0.948 -34.757 -4.904 1.00 58.56 86 ARG A CA 1
ATOM 694 C C . ARG A 1 86 ? -1.234 -35.639 -3.685 1.00 58.56 86 AR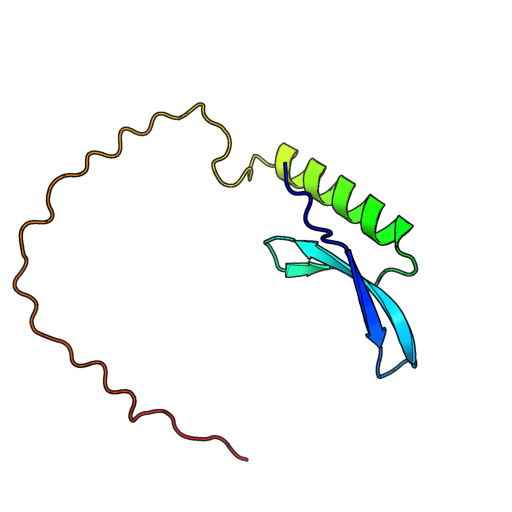G A C 1
ATOM 696 O O . ARG A 1 86 ? -2.369 -36.058 -3.467 1.00 58.56 86 ARG A O 1
ATOM 703 N N . LYS A 1 87 ? -0.218 -35.907 -2.859 1.00 54.31 87 LYS A N 1
ATOM 704 C CA . LYS A 1 87 ? -0.481 -36.322 -1.477 1.00 54.31 87 LYS A CA 1
ATOM 705 C C . LYS A 1 87 ? -1.059 -35.123 -0.719 1.00 54.31 87 LYS A C 1
ATOM 707 O O . LYS A 1 87 ? -0.365 -34.169 -0.388 1.00 54.31 87 LYS A O 1
ATOM 712 N N . LYS A 1 88 ? -2.381 -35.201 -0.556 1.00 47.38 88 LYS A N 1
ATOM 713 C CA . LYS A 1 88 ? -3.221 -34.627 0.504 1.00 47.38 88 LYS A CA 1
ATOM 714 C C . LYS A 1 88 ? -2.449 -34.559 1.836 1.00 47.38 88 LYS A C 1
ATOM 716 O O . LYS A 1 88 ? -1.750 -35.515 2.158 1.00 47.38 88 LYS A O 1
ATOM 721 N N . GLY A 1 89 ? -2.571 -33.438 2.549 1.00 52.34 89 GLY A N 1
ATOM 722 C CA . GLY A 1 89 ? -1.872 -33.171 3.813 1.00 52.34 89 GLY A CA 1
ATOM 723 C C . GLY A 1 89 ? -2.401 -33.934 5.031 1.00 52.34 89 GLY A C 1
ATOM 724 O O . GLY A 1 89 ? -3.154 -34.893 4.859 1.00 52.34 89 GLY A O 1
ATOM 725 N N . ILE A 1 90 ? -2.052 -33.386 6.210 1.00 41.38 90 ILE A N 1
ATOM 726 C CA . ILE A 1 90 ? -2.385 -33.789 7.599 1.00 41.38 90 ILE A CA 1
ATOM 727 C C . ILE A 1 90 ? -1.434 -34.889 8.115 1.00 41.38 90 ILE A C 1
ATOM 729 O O . ILE A 1 90 ? -1.253 -35.890 7.430 1.00 41.38 90 ILE A O 1
ATOM 733 N N . ASP A 1 91 ? -0.732 -34.770 9.246 1.00 40.25 91 ASP A N 1
ATOM 734 C CA . ASP A 1 91 ? -0.803 -33.910 10.447 1.00 40.25 91 ASP A CA 1
ATOM 735 C C . ASP A 1 91 ? 0.631 -33.518 10.872 1.00 40.25 91 ASP A C 1
ATOM 737 O O . ASP A 1 91 ? 1.539 -34.366 10.672 1.00 40.25 91 ASP A O 1
#

Sequence (91 aa):
MFEIDRIFCQRCDKTGLMEWYFNAREGIFGPYVSKIMASKELEVFVERRKLSGDDAGRDGTKNNKLTLAPIEHAKTEAVFFDFSKRKKGID